Protein AF-A0A661WGD7-F1 (afdb_monomer)

Foldseek 3Di:
DLVVVLVVCVVVPDPNVPRDDDPALVVVLVCCVVPDDPPDDDDDDDDVVNVVVVSVVSVVVSD

Mean predicted aligned error: 6.88 Å

Structure (mmCIF, N/CA/C/O backbone):
data_AF-A0A661WGD7-F1
#
_entry.id   AF-A0A661WGD7-F1
#
loop_
_atom_site.group_PDB
_atom_site.id
_atom_site.type_symbol
_atom_site.label_atom_id
_atom_site.label_alt_id
_atom_site.label_comp_id
_atom_site.label_asym_id
_atom_site.label_entity_id
_atom_site.label_seq_id
_atom_site.pdbx_PDB_ins_code
_atom_site.Cartn_x
_atom_site.Cartn_y
_atom_site.Cartn_z
_atom_site.occupancy
_atom_site.B_iso_or_equiv
_atom_site.auth_seq_id
_atom_site.auth_comp_id
_atom_site.auth_asym_id
_atom_site.a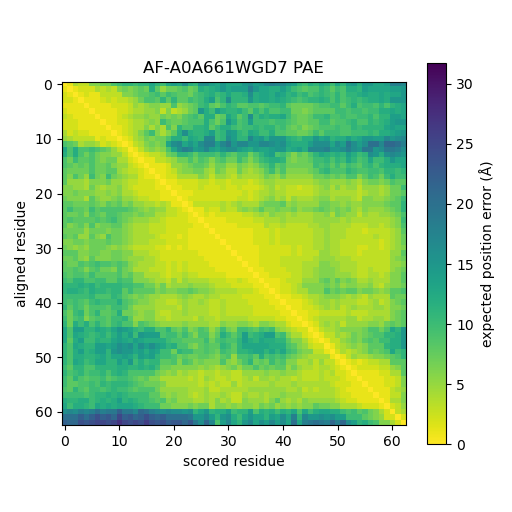uth_atom_id
_atom_site.pdbx_PDB_model_num
ATOM 1 N N . ARG A 1 1 ? 9.718 -0.949 -12.651 1.00 63.59 1 ARG A N 1
ATOM 2 C CA . ARG A 1 1 ? 8.416 -0.275 -12.931 1.00 63.59 1 ARG A CA 1
ATOM 3 C C . ARG A 1 1 ? 7.853 0.428 -11.698 1.00 63.59 1 ARG A C 1
ATOM 5 O O . ARG A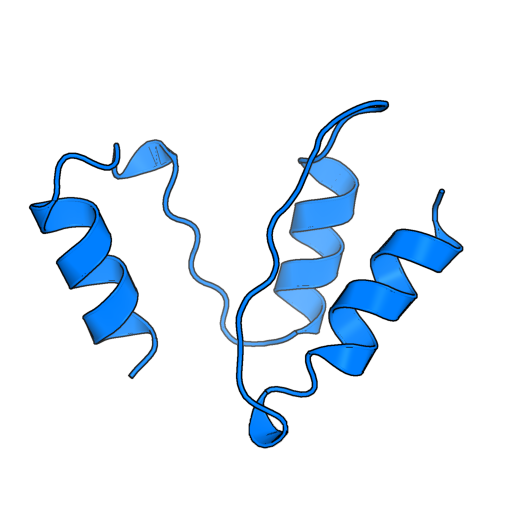 1 1 ? 7.508 1.591 -11.835 1.00 63.59 1 ARG A O 1
ATOM 12 N N . ALA A 1 2 ? 7.783 -0.222 -10.530 1.00 66.25 2 ALA A N 1
ATOM 13 C CA . ALA A 1 2 ? 7.337 0.417 -9.283 1.00 66.25 2 ALA A CA 1
ATOM 14 C C . ALA A 1 2 ? 8.128 1.699 -8.951 1.00 66.25 2 ALA A C 1
ATOM 16 O O . ALA A 1 2 ? 7.531 2.745 -8.735 1.00 66.25 2 ALA A O 1
ATOM 17 N N . GLU A 1 3 ? 9.456 1.651 -9.068 1.00 70.44 3 GLU A N 1
ATOM 18 C CA . GLU A 1 3 ? 10.349 2.799 -8.845 1.00 70.44 3 GLU A CA 1
ATOM 19 C C . GLU A 1 3 ? 10.075 3.997 -9.776 1.00 70.44 3 GLU A C 1
ATOM 21 O O . GLU A 1 3 ? 10.079 5.141 -9.336 1.00 70.44 3 GLU A O 1
ATOM 26 N N . ILE A 1 4 ? 9.736 3.749 -11.050 1.00 77.38 4 ILE A N 1
ATOM 27 C CA . ILE A 1 4 ? 9.368 4.807 -12.011 1.00 77.38 4 ILE A CA 1
ATOM 28 C C . ILE A 1 4 ? 8.058 5.488 -11.590 1.00 77.38 4 ILE A C 1
ATOM 30 O O . ILE A 1 4 ? 7.936 6.703 -11.698 1.00 77.38 4 ILE A O 1
ATOM 34 N N . ILE A 1 5 ? 7.086 4.712 -11.097 1.00 74.81 5 ILE A N 1
ATOM 35 C CA . ILE A 1 5 ? 5.795 5.232 -10.625 1.00 74.81 5 ILE A CA 1
ATOM 36 C C . ILE A 1 5 ? 5.991 6.057 -9.348 1.00 74.81 5 ILE A C 1
ATOM 38 O O . ILE A 1 5 ? 5.424 7.140 -9.240 1.00 74.81 5 ILE A O 1
ATOM 42 N N . ALA A 1 6 ? 6.812 5.574 -8.411 1.00 71.69 6 ALA A N 1
ATOM 43 C CA . ALA A 1 6 ? 7.135 6.295 -7.183 1.00 71.69 6 ALA A CA 1
ATOM 44 C C . ALA A 1 6 ? 7.845 7.624 -7.483 1.00 71.69 6 ALA A C 1
ATOM 46 O O . ALA A 1 6 ? 7.452 8.667 -6.964 1.00 71.69 6 ALA A O 1
ATOM 47 N N . ARG A 1 7 ? 8.829 7.604 -8.392 1.00 75.75 7 ARG A N 1
ATOM 48 C CA . ARG A 1 7 ? 9.537 8.809 -8.833 1.00 75.75 7 ARG A CA 1
ATOM 49 C C . ARG A 1 7 ? 8.593 9.819 -9.490 1.00 75.75 7 ARG A C 1
ATOM 51 O O . ARG A 1 7 ? 8.590 10.980 -9.098 1.00 75.75 7 ARG A O 1
ATOM 58 N N . ALA A 1 8 ? 7.735 9.370 -10.407 1.00 76.25 8 ALA A N 1
ATOM 59 C CA . ALA A 1 8 ? 6.756 10.240 -11.057 1.00 76.25 8 ALA A CA 1
ATOM 60 C C . ALA A 1 8 ? 5.749 10.847 -10.060 1.00 76.25 8 ALA A C 1
ATOM 62 O O . ALA A 1 8 ? 5.356 12.001 -10.214 1.00 76.25 8 ALA A O 1
ATOM 63 N N . ALA A 1 9 ? 5.341 10.106 -9.023 1.00 71.75 9 ALA A N 1
ATOM 64 C CA . ALA A 1 9 ? 4.475 10.635 -7.967 1.00 71.75 9 ALA A CA 1
ATOM 65 C C . ALA A 1 9 ? 5.169 11.745 -7.157 1.00 71.75 9 ALA A C 1
ATOM 67 O O . ALA A 1 9 ? 4.577 12.803 -6.946 1.00 71.75 9 ALA A O 1
ATOM 68 N N . ALA A 1 10 ? 6.435 11.544 -6.776 1.00 67.75 10 ALA A N 1
ATOM 69 C CA . ALA A 1 10 ? 7.232 12.549 -6.070 1.00 67.75 10 ALA A CA 1
ATOM 70 C C . ALA A 1 10 ? 7.431 13.829 -6.904 1.00 67.75 10 ALA A C 1
ATOM 72 O O . ALA A 1 10 ? 7.335 14.939 -6.385 1.00 67.75 10 ALA A O 1
ATOM 73 N N . GLU A 1 11 ? 7.660 13.683 -8.212 1.00 76.75 11 GLU A N 1
ATOM 74 C CA . GLU A 1 11 ? 7.813 14.802 -9.152 1.00 76.75 11 GLU A CA 1
ATOM 75 C C . GLU A 1 11 ? 6.513 15.619 -9.325 1.00 76.75 11 GLU A C 1
ATOM 77 O O . GLU A 1 11 ? 6.564 16.808 -9.635 1.00 76.75 11 GLU A O 1
ATOM 82 N N . ASN A 1 12 ? 5.341 15.025 -9.060 1.00 70.56 12 ASN A N 1
ATOM 83 C CA . ASN A 1 12 ? 4.022 15.656 -9.211 1.00 70.56 12 ASN A CA 1
ATOM 84 C C . ASN A 1 12 ? 3.456 16.271 -7.913 1.00 70.56 12 ASN A C 1
ATOM 86 O O . ASN A 1 12 ? 2.242 16.373 -7.747 1.00 70.56 12 ASN A O 1
ATOM 90 N N . ARG A 1 13 ? 4.323 16.745 -7.006 1.00 74.69 13 ARG A N 1
ATOM 91 C CA . ARG A 1 13 ? 3.964 17.389 -5.718 1.00 74.69 13 ARG A CA 1
ATOM 92 C C . ARG A 1 13 ? 3.271 16.476 -4.701 1.00 74.69 13 ARG A C 1
ATOM 94 O O . ARG A 1 13 ? 2.723 16.978 -3.719 1.00 74.69 13 ARG A O 1
ATOM 101 N N . LEU A 1 14 ? 3.304 15.157 -4.892 1.00 70.75 14 LEU A N 1
ATOM 102 C CA . LEU A 1 14 ? 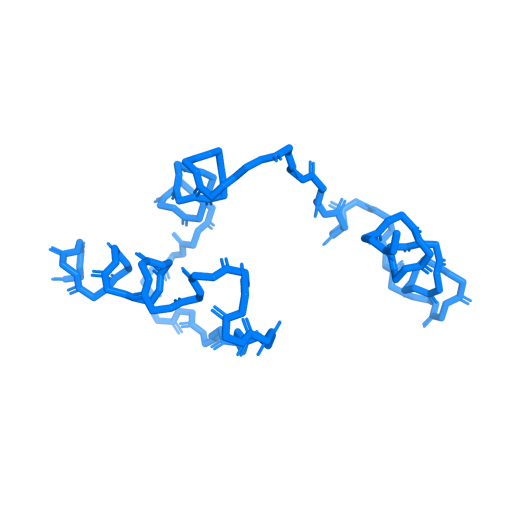2.983 14.254 -3.794 1.00 70.75 14 LEU A CA 1
ATOM 103 C C . LEU A 1 14 ? 4.130 14.339 -2.779 1.00 70.75 14 LEU A C 1
ATOM 105 O O . LEU A 1 14 ? 5.293 14.175 -3.147 1.00 70.75 14 LEU A O 1
ATOM 109 N N . ASP A 1 15 ? 3.813 14.624 -1.516 1.00 74.75 15 ASP A N 1
AT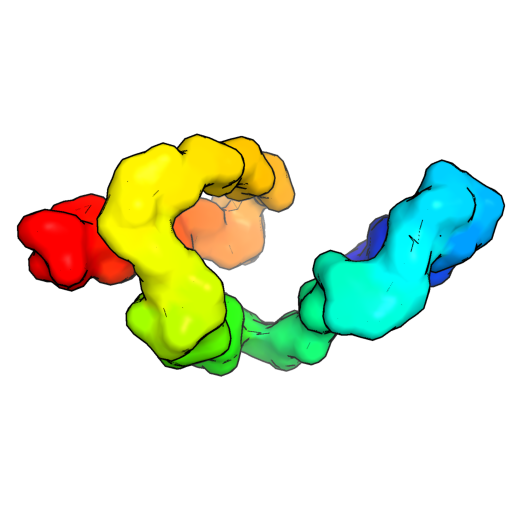OM 110 C CA . ASP A 1 15 ? 4.818 14.645 -0.451 1.00 74.75 15 ASP A CA 1
ATOM 111 C C . ASP A 1 15 ? 5.526 13.284 -0.403 1.00 74.75 15 ASP A C 1
ATOM 113 O O . ASP A 1 15 ? 4.876 12.246 -0.268 1.00 74.75 15 ASP A O 1
ATOM 117 N N . GLN A 1 16 ? 6.858 13.287 -0.515 1.00 73.31 16 GLN A N 1
ATOM 118 C CA . GLN A 1 16 ? 7.666 12.068 -0.490 1.00 73.31 16 GLN A CA 1
ATOM 119 C C . GLN A 1 16 ? 7.436 11.249 0.781 1.00 73.31 16 GLN A C 1
ATOM 121 O O . GLN A 1 16 ? 7.516 10.026 0.736 1.00 73.31 16 GLN A O 1
ATOM 126 N N . LYS A 1 17 ? 7.079 11.898 1.895 1.00 77.62 17 LYS A N 1
ATOM 127 C CA . LYS A 1 17 ? 6.752 11.218 3.156 1.00 77.62 17 LYS A CA 1
ATOM 128 C C . LYS A 1 17 ? 5.483 10.370 3.080 1.00 77.62 17 LYS A C 1
ATOM 130 O O . LYS A 1 17 ? 5.272 9.536 3.949 1.00 77.62 17 LYS A O 1
ATOM 135 N N . LYS A 1 18 ? 4.648 10.590 2.062 1.00 80.12 18 LYS A N 1
ATOM 136 C CA . LYS A 1 18 ? 3.418 9.834 1.793 1.00 80.12 18 LYS A CA 1
ATOM 137 C C . LYS A 1 18 ? 3.610 8.767 0.711 1.00 80.12 18 LYS A C 1
ATOM 139 O O . LYS A 1 18 ? 2.645 8.118 0.314 1.00 80.12 18 LYS A O 1
ATOM 144 N N . ILE A 1 19 ? 4.831 8.602 0.194 1.00 84.00 19 ILE A N 1
ATOM 145 C CA . ILE A 1 19 ? 5.164 7.585 -0.805 1.00 84.00 19 ILE A CA 1
ATOM 146 C C . ILE A 1 19 ? 5.855 6.426 -0.094 1.00 84.00 19 ILE A C 1
ATOM 148 O O . ILE A 1 19 ? 6.986 6.547 0.368 1.00 84.00 19 ILE A O 1
ATOM 152 N N . HIS A 1 20 ? 5.184 5.279 -0.067 1.00 86.50 20 HIS A N 1
ATOM 153 C CA . HIS A 1 20 ? 5.711 4.049 0.513 1.00 86.50 20 HIS A CA 1
ATOM 154 C C . HIS A 1 20 ? 5.954 3.025 -0.601 1.00 86.50 20 HIS A C 1
ATOM 156 O O . HIS A 1 20 ? 5.103 2.826 -1.471 1.00 86.50 20 HIS A O 1
ATOM 162 N N . SER A 1 21 ? 7.128 2.391 -0.600 1.00 85.38 21 SER A N 1
ATOM 163 C CA . SER A 1 21 ? 7.505 1.366 -1.577 1.00 85.38 21 SER A CA 1
ATOM 164 C C . SER A 1 21 ? 7.857 0.074 -0.857 1.00 85.38 21 SER A C 1
ATOM 166 O O . SER A 1 21 ? 8.637 0.084 0.090 1.00 85.38 21 SER A O 1
ATOM 168 N N . PHE A 1 22 ? 7.317 -1.037 -1.349 1.00 85.38 22 PHE A N 1
ATOM 169 C CA . PHE A 1 22 ? 7.435 -2.354 -0.731 1.00 85.38 22 PHE A CA 1
ATOM 170 C C . PHE A 1 22 ? 7.957 -3.370 -1.744 1.00 85.38 22 PHE A C 1
ATOM 172 O O . PHE A 1 22 ? 7.689 -3.253 -2.944 1.00 85.38 22 PHE A O 1
ATOM 179 N N . ALA A 1 23 ? 8.700 -4.369 -1.267 1.00 81.44 23 ALA A N 1
ATOM 180 C CA . ALA A 1 23 ? 9.273 -5.407 -2.121 1.00 81.44 23 ALA A CA 1
ATOM 181 C C . ALA A 1 23 ? 8.240 -6.477 -2.515 1.00 81.44 23 ALA A C 1
ATOM 183 O O . ALA A 1 23 ? 8.345 -7.069 -3.591 1.00 81.44 23 ALA A O 1
ATOM 184 N N . GLY A 1 24 ? 7.224 -6.704 -1.676 1.00 80.56 24 GLY A N 1
ATOM 185 C CA . GLY A 1 24 ? 6.199 -7.715 -1.908 1.00 80.56 24 GLY A CA 1
ATOM 186 C C . GLY A 1 24 ? 4.866 -7.406 -1.232 1.00 80.56 24 GLY A C 1
ATOM 187 O O . GLY A 1 24 ? 4.741 -6.483 -0.433 1.00 80.56 24 GLY A O 1
ATOM 188 N N . SER A 1 25 ? 3.850 -8.204 -1.565 1.00 80.00 25 SER A N 1
ATOM 189 C CA . SER A 1 25 ? 2.476 -8.016 -1.081 1.00 80.00 25 SER A CA 1
ATOM 190 C C . SER A 1 25 ? 2.327 -8.197 0.430 1.00 80.00 25 SER A C 1
ATOM 192 O O . SER A 1 25 ? 1.449 -7.582 1.016 1.00 80.00 25 SER A O 1
ATOM 194 N N . THR A 1 26 ? 3.162 -9.028 1.058 1.00 84.12 26 THR A N 1
ATOM 195 C CA . THR A 1 26 ? 3.110 -9.258 2.510 1.00 84.12 26 THR A CA 1
ATOM 196 C C . THR A 1 26 ? 3.441 -7.984 3.280 1.00 84.12 26 THR A C 1
ATOM 198 O O . THR A 1 26 ? 2.678 -7.593 4.155 1.00 84.12 26 THR A O 1
ATOM 201 N N . ASP A 1 27 ? 4.514 -7.291 2.892 1.00 86.12 27 ASP A N 1
ATOM 202 C CA . ASP A 1 27 ? 4.940 -6.051 3.551 1.00 86.12 27 ASP A CA 1
ATOM 203 C C . ASP A 1 27 ? 3.896 -4.939 3.380 1.00 86.12 27 ASP A C 1
ATOM 205 O O . ASP A 1 27 ? 3.653 -4.161 4.299 1.00 86.12 27 ASP A O 1
ATOM 209 N N . VAL A 1 28 ? 3.233 -4.899 2.215 1.00 87.31 28 VAL A N 1
ATOM 210 C CA . VAL A 1 28 ? 2.123 -3.972 1.948 1.00 87.31 28 VAL A CA 1
ATOM 211 C C . VAL A 1 28 ? 0.959 -4.227 2.901 1.00 87.31 28 VAL A C 1
ATOM 213 O O . VAL A 1 28 ? 0.423 -3.279 3.460 1.00 87.31 28 VAL A O 1
ATOM 216 N N . ILE A 1 29 ? 0.556 -5.489 3.079 1.00 86.75 29 ILE A N 1
ATOM 217 C CA . ILE A 1 29 ? -0.587 -5.846 3.932 1.00 86.75 29 ILE A CA 1
ATOM 218 C C . ILE A 1 29 ? -0.305 -5.461 5.386 1.00 86.75 29 ILE A C 1
ATOM 220 O O . ILE A 1 29 ? -1.139 -4.804 6.003 1.00 86.75 29 ILE A O 1
ATOM 224 N N . SER A 1 30 ? 0.876 -5.807 5.911 1.00 88.94 30 SER A N 1
ATOM 225 C CA . SER A 1 30 ? 1.259 -5.440 7.279 1.00 88.94 30 SER A CA 1
ATOM 226 C C . SER A 1 30 ? 1.251 -3.925 7.479 1.00 88.94 30 SER A C 1
ATOM 228 O O . SER A 1 30 ? 0.663 -3.441 8.439 1.00 88.94 30 SER A O 1
ATOM 230 N N . PHE A 1 31 ? 1.830 -3.170 6.540 1.00 89.94 31 PHE A N 1
ATOM 231 C CA . PHE A 1 31 ? 1.822 -1.712 6.609 1.00 89.94 31 PHE A CA 1
ATOM 232 C C . PHE A 1 31 ? 0.404 -1.137 6.590 1.00 89.94 31 PHE A C 1
ATOM 234 O O . PHE A 1 31 ? 0.093 -0.270 7.397 1.00 89.94 31 PHE A O 1
ATOM 241 N N . LEU A 1 32 ? -0.460 -1.599 5.681 1.00 88.38 32 LEU A N 1
ATOM 242 C CA . LEU A 1 32 ? -1.816 -1.062 5.562 1.00 88.38 32 LEU A CA 1
ATOM 243 C C . LEU A 1 32 ? -2.659 -1.339 6.812 1.00 88.38 32 LEU A C 1
ATOM 245 O O . LEU A 1 32 ? -3.402 -0.454 7.219 1.00 88.38 32 LEU A O 1
ATOM 249 N N . ASN A 1 33 ? -2.506 -2.507 7.442 1.00 86.88 33 ASN A N 1
ATOM 250 C CA . ASN A 1 33 ? -3.206 -2.837 8.688 1.00 86.88 33 ASN A CA 1
ATOM 251 C C . ASN A 1 33 ? -2.810 -1.928 9.862 1.00 86.88 33 ASN A C 1
ATOM 253 O O . ASN A 1 33 ? -3.627 -1.677 10.739 1.00 86.88 33 ASN A O 1
ATOM 257 N N . GLU A 1 34 ? -1.565 -1.452 9.901 1.00 89.50 34 GLU A N 1
ATOM 258 C CA . GLU A 1 34 ? -1.092 -0.535 10.947 1.00 89.50 34 GLU A CA 1
ATOM 259 C C . GLU A 1 34 ? -1.365 0.937 10.607 1.00 89.50 34 GLU A C 1
ATOM 261 O O . GLU A 1 34 ? -1.556 1.765 11.497 1.00 89.50 34 GLU A O 1
ATOM 266 N N . PHE A 1 35 ? -1.340 1.276 9.317 1.00 90.44 35 PHE A N 1
ATOM 267 C CA . PHE A 1 35 ? -1.407 2.653 8.839 1.00 90.44 35 PHE A CA 1
ATOM 268 C C . PHE A 1 35 ? -2.838 3.170 8.684 1.00 90.44 35 PHE A C 1
ATOM 270 O O . PHE A 1 35 ? -3.094 4.335 8.989 1.00 90.44 35 PHE A O 1
ATOM 277 N N . LEU A 1 36 ? -3.755 2.334 8.189 1.00 88.50 36 LEU A N 1
ATOM 278 C CA . LEU A 1 36 ? -5.144 2.728 7.962 1.00 88.50 36 LEU A CA 1
ATOM 279 C C . LEU A 1 36 ? -5.902 2.833 9.284 1.00 88.50 36 LEU A C 1
ATOM 281 O O . LEU A 1 36 ? -5.674 2.065 10.216 1.00 88.50 36 LEU A O 1
ATOM 285 N N . GLN A 1 37 ? -6.813 3.795 9.352 1.00 86.31 37 GLN A N 1
ATOM 286 C CA . GLN A 1 37 ? -7.717 3.982 10.478 1.00 86.31 37 GLN A CA 1
ATOM 287 C C . GLN A 1 37 ? -9.156 3.679 10.060 1.00 86.31 37 GLN A C 1
ATOM 289 O O . GLN 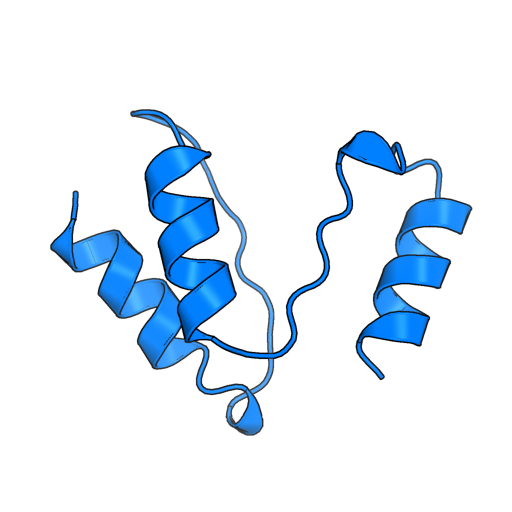A 1 37 ? -9.502 3.641 8.876 1.00 86.31 37 GLN A O 1
ATOM 294 N N . GLU A 1 38 ? -10.018 3.472 11.053 1.00 84.56 38 GLU A N 1
ATOM 295 C CA . GLU A 1 38 ? -11.445 3.282 10.813 1.00 84.56 38 GLU A CA 1
ATOM 296 C C . GLU A 1 38 ? -12.023 4.484 10.038 1.00 84.56 38 GLU A C 1
ATOM 298 O O . GLU A 1 38 ? -11.797 5.639 10.406 1.00 84.56 38 GLU A O 1
ATOM 303 N N . ASN A 1 39 ? -12.811 4.202 8.994 1.00 83.44 39 ASN A N 1
ATOM 304 C CA . ASN A 1 39 ? -13.423 5.162 8.057 1.00 83.44 39 ASN A CA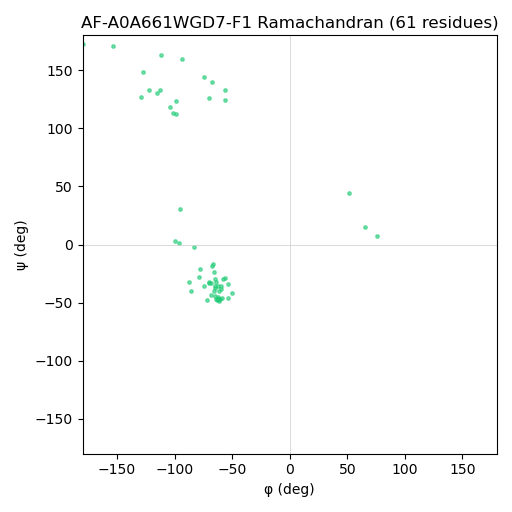 1
ATOM 305 C C . ASN A 1 39 ? -12.500 5.783 6.989 1.00 83.44 39 ASN A C 1
ATOM 307 O O . ASN A 1 39 ? -12.952 6.655 6.239 1.00 83.44 39 ASN A O 1
ATOM 311 N N . ASP A 1 40 ? -11.253 5.328 6.848 1.00 84.06 40 ASP A N 1
ATOM 312 C CA . ASP A 1 40 ? -10.416 5.734 5.715 1.00 84.06 40 ASP A CA 1
ATOM 313 C C . ASP A 1 40 ? -10.948 5.185 4.378 1.00 84.06 40 ASP A C 1
ATOM 315 O O . ASP A 1 40 ? -11.354 4.029 4.257 1.00 84.06 40 ASP A O 1
ATOM 319 N N . VAL A 1 41 ? -10.897 6.012 3.326 1.00 78.75 41 VAL A N 1
ATOM 320 C CA . VAL A 1 41 ? -11.234 5.604 1.952 1.00 78.75 41 VAL A CA 1
ATOM 321 C C . VAL A 1 41 ? -9.953 5.429 1.145 1.00 78.75 41 VAL A C 1
ATOM 323 O O . VA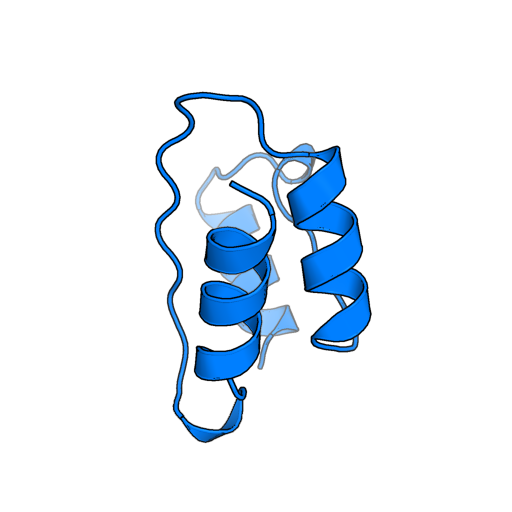L A 1 41 ? -9.211 6.385 0.912 1.00 78.75 41 VAL A O 1
ATOM 326 N N . VAL A 1 42 ? -9.717 4.207 0.665 1.00 82.44 42 VAL A N 1
ATOM 327 C CA . VAL A 1 42 ? -8.493 3.836 -0.057 1.00 82.44 42 VAL A CA 1
ATOM 328 C C . VAL A 1 42 ? -8.804 3.459 -1.505 1.00 82.44 42 VAL A C 1
ATOM 330 O O . VAL A 1 42 ? -9.653 2.614 -1.775 1.00 82.44 42 VAL A O 1
ATOM 333 N N . LEU A 1 43 ? -8.064 4.040 -2.456 1.00 80.06 43 LEU A N 1
ATOM 334 C CA . LEU A 1 43 ? -8.078 3.620 -3.860 1.00 80.06 43 LEU A CA 1
ATOM 335 C C . LEU A 1 43 ? -6.884 2.705 -4.149 1.00 80.06 43 LEU A C 1
ATOM 337 O O . LEU A 1 43 ? -5.737 3.149 -4.199 1.00 80.06 43 LEU A O 1
ATOM 341 N N . VAL A 1 44 ? -7.159 1.432 -4.415 1.00 79.06 44 VAL A N 1
ATOM 342 C CA . VAL A 1 44 ? -6.134 0.444 -4.768 1.00 79.06 44 VAL A CA 1
ATOM 343 C C . VAL A 1 44 ? -6.095 0.271 -6.293 1.00 79.06 44 VAL A C 1
ATOM 345 O O . VAL A 1 44 ? -7.109 -0.039 -6.913 1.00 79.06 44 VAL A O 1
ATOM 348 N N . LYS A 1 45 ? -4.926 0.472 -6.926 1.00 76.81 45 LYS A N 1
ATOM 349 C CA . LYS A 1 45 ? -4.761 0.368 -8.394 1.00 76.81 45 LYS A CA 1
ATOM 350 C C . LYS A 1 45 ? -3.603 -0.532 -8.812 1.00 76.81 45 LYS A C 1
ATOM 352 O O . LYS A 1 45 ? -2.461 -0.322 -8.405 1.00 76.81 45 LYS A O 1
ATOM 357 N N . GLY A 1 46 ? -3.851 -1.513 -9.678 1.00 74.19 46 GLY A N 1
ATOM 358 C CA . GLY A 1 46 ? -2.810 -2.434 -10.142 1.00 74.19 46 GLY A CA 1
ATOM 359 C C . GLY A 1 46 ? -3.297 -3.480 -11.138 1.00 74.19 46 GLY A C 1
ATOM 360 O O . GLY A 1 46 ? -4.478 -3.574 -11.451 1.00 74.19 46 GLY A O 1
ATOM 361 N N . SER A 1 47 ? -2.351 -4.232 -11.700 1.00 71.31 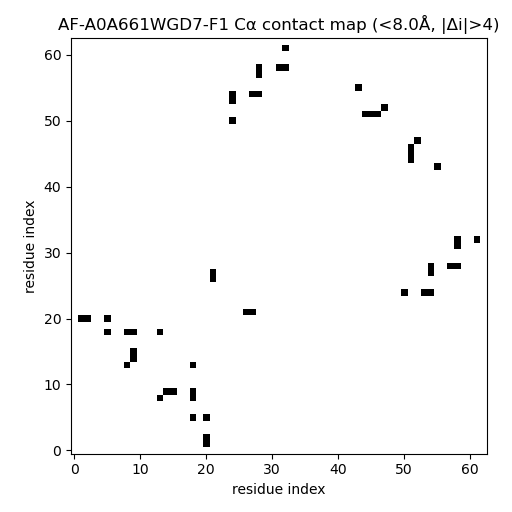47 SER A N 1
ATOM 362 C CA . SER A 1 47 ? -2.612 -5.250 -12.720 1.00 71.31 47 SER A CA 1
ATOM 363 C C . SER A 1 47 ? -2.794 -6.638 -12.099 1.00 71.31 47 SER A C 1
ATOM 365 O O . SER A 1 47 ? -2.297 -6.912 -11.007 1.00 71.31 47 SER A O 1
ATOM 367 N N . ARG A 1 48 ? -3.441 -7.556 -12.832 1.00 66.25 48 ARG A N 1
ATOM 368 C CA . ARG A 1 48 ? -3.686 -8.946 -12.387 1.00 66.25 48 ARG A CA 1
ATOM 369 C C . ARG A 1 48 ? -2.408 -9.681 -11.949 1.00 66.25 48 ARG A C 1
ATOM 371 O O . ARG A 1 48 ? -2.439 -10.460 -11.005 1.00 66.25 48 ARG A O 1
ATOM 378 N N . GLY A 1 49 ? -1.268 -9.390 -12.583 1.00 66.69 49 GLY A N 1
ATOM 379 C CA . GLY A 1 49 ? 0.032 -9.981 -12.233 1.00 66.69 49 GLY A CA 1
ATOM 380 C C . GLY A 1 49 ? 0.581 -9.554 -10.866 1.00 66.69 49 GLY A C 1
ATOM 381 O O . GLY A 1 49 ? 1.431 -10.241 -10.315 1.00 66.69 49 GLY A O 1
ATOM 382 N N . MET A 1 50 ? 0.076 -8.458 -10.296 1.00 67.75 50 MET A N 1
ATOM 383 C CA . MET A 1 50 ? 0.473 -7.953 -8.977 1.00 67.75 50 MET A CA 1
ATOM 384 C C . MET A 1 50 ? -0.269 -8.646 -7.827 1.00 67.75 50 MET A C 1
ATOM 386 O O . MET A 1 50 ? -0.017 -8.329 -6.671 1.00 67.75 50 MET A O 1
ATOM 390 N N . ARG A 1 51 ? -1.191 -9.570 -8.147 1.00 72.62 51 ARG A N 1
ATOM 391 C CA . ARG A 1 51 ? -2.033 -10.278 -7.173 1.00 72.62 51 ARG A CA 1
ATOM 392 C C . ARG A 1 51 ? -2.745 -9.318 -6.210 1.00 72.62 51 ARG A C 1
ATOM 394 O O . ARG A 1 51 ? -2.775 -9.517 -5.000 1.00 72.62 51 ARG A O 1
ATOM 401 N N . MET A 1 52 ? -3.296 -8.250 -6.788 1.00 75.25 52 MET A N 1
ATOM 402 C CA . MET A 1 52 ? -4.053 -7.208 -6.089 1.00 75.25 52 MET A CA 1
ATOM 403 C C . MET A 1 52 ? -5.269 -7.757 -5.337 1.00 75.25 52 MET A C 1
ATOM 405 O O . MET A 1 52 ? -5.625 -7.230 -4.289 1.00 75.25 52 MET A O 1
ATOM 409 N N . ASP A 1 53 ? -5.843 -8.844 -5.850 1.00 76.94 53 ASP A N 1
ATOM 410 C CA . ASP A 1 53 ? -6.881 -9.646 -5.207 1.00 76.94 53 ASP A CA 1
ATOM 411 C C . ASP A 1 53 ? -6.508 -10.022 -3.767 1.00 76.94 53 ASP A C 1
ATOM 413 O O . ASP A 1 53 ? -7.335 -9.905 -2.870 1.00 76.94 53 ASP A O 1
ATOM 417 N N . LYS A 1 54 ? -5.246 -10.391 -3.518 1.00 79.94 54 LYS A N 1
ATOM 418 C CA . LYS A 1 54 ? -4.784 -10.747 -2.170 1.00 79.94 54 LYS A CA 1
ATOM 419 C C . LYS A 1 54 ? -4.698 -9.558 -1.219 1.00 79.94 54 LYS A C 1
ATOM 421 O O . LYS A 1 54 ? -4.898 -9.742 -0.026 1.00 79.94 54 LYS A O 1
ATOM 426 N N . ILE A 1 55 ? -4.362 -8.374 -1.731 1.00 80.50 55 ILE A N 1
ATOM 427 C CA . ILE A 1 55 ? -4.241 -7.166 -0.907 1.00 80.50 55 ILE A CA 1
ATOM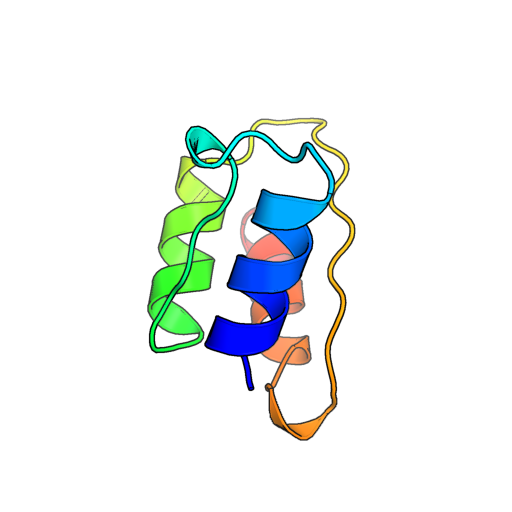 428 C C . ILE A 1 55 ? -5.636 -6.712 -0.483 1.00 80.50 55 ILE A C 1
ATOM 430 O O . ILE A 1 55 ? -5.857 -6.500 0.699 1.00 80.50 55 ILE A O 1
ATOM 434 N N . VAL A 1 56 ? -6.586 -6.636 -1.421 1.00 82.06 56 VAL A N 1
ATOM 435 C CA . VAL A 1 56 ? -7.975 -6.252 -1.113 1.00 82.06 56 VAL A CA 1
ATOM 436 C C . VAL A 1 56 ? -8.608 -7.246 -0.138 1.00 82.06 56 VAL A C 1
ATOM 438 O O . VAL A 1 56 ? -9.112 -6.828 0.898 1.00 82.06 56 VAL A O 1
ATOM 441 N N . ALA A 1 57 ? -8.484 -8.552 -0.401 1.00 83.12 57 ALA A N 1
ATOM 442 C CA . ALA A 1 57 ? -9.030 -9.578 0.485 1.00 83.12 57 ALA A CA 1
ATOM 443 C C . ALA A 1 57 ? -8.448 -9.510 1.909 1.00 83.12 57 ALA A C 1
ATOM 445 O O . ALA A 1 57 ? -9.156 -9.767 2.875 1.00 83.12 57 ALA A O 1
ATOM 446 N N . ALA A 1 58 ? -7.166 -9.159 2.062 1.00 80.44 58 ALA A N 1
ATOM 447 C CA . ALA A 1 58 ? -6.557 -9.019 3.382 1.00 80.44 58 ALA A CA 1
ATOM 448 C C . ALA A 1 58 ? -7.116 -7.826 4.175 1.00 80.44 58 ALA A C 1
ATOM 450 O O . ALA A 1 58 ? -7.228 -7.926 5.393 1.00 80.44 58 ALA A O 1
ATOM 451 N N . LEU A 1 59 ? -7.486 -6.735 3.497 1.00 79.62 59 LEU A N 1
ATOM 452 C CA . LEU A 1 59 ? -8.097 -5.566 4.138 1.00 79.62 59 LEU A CA 1
ATOM 453 C C . LEU A 1 59 ? -9.558 -5.831 4.528 1.00 79.62 59 LEU A C 1
ATOM 455 O O . LEU A 1 59 ? -9.994 -5.398 5.587 1.00 79.62 59 LEU A O 1
ATOM 459 N N . GLU A 1 60 ? -10.300 -6.590 3.718 1.00 78.00 60 GLU A N 1
ATOM 460 C CA . GLU A 1 60 ? -11.699 -6.945 4.006 1.00 78.00 60 GLU A CA 1
ATOM 461 C C . GLU A 1 60 ? -11.844 -7.931 5.178 1.00 78.00 60 GLU A C 1
ATOM 463 O O . GLU A 1 60 ? -12.829 -7.878 5.904 1.00 78.00 60 GLU A O 1
ATOM 468 N N . VAL A 1 61 ? -10.875 -8.833 5.382 1.00 64.62 61 VAL A N 1
ATOM 469 C CA . VAL A 1 61 ? -10.923 -9.854 6.452 1.00 64.62 61 VAL A CA 1
ATOM 470 C C . VAL A 1 61 ? -10.569 -9.283 7.835 1.00 64.62 61 VAL A C 1
ATOM 472 O O . VAL A 1 61 ? -10.923 -9.885 8.846 1.00 64.62 61 VAL A O 1
ATOM 475 N N . GLY A 1 62 ? -9.868 -8.147 7.889 1.00 56.25 62 GLY A N 1
ATOM 476 C CA . GLY A 1 62 ? -9.499 -7.458 9.132 1.00 56.25 62 GLY A CA 1
ATOM 477 C C . GLY A 1 62 ? -10.437 -6.319 9.552 1.00 56.25 62 GLY A C 1
ATOM 478 O O . GLY A 1 62 ? -10.133 -5.663 10.545 1.00 56.25 62 GLY A O 1
ATOM 479 N N . SER A 1 63 ? -11.511 -6.069 8.789 1.00 51.69 63 SER A N 1
ATOM 480 C CA . SER A 1 63 ? -12.515 -5.016 9.033 1.00 51.69 63 SER A CA 1
ATOM 481 C C . SER A 1 63 ? -13.631 -5.461 9.978 1.00 51.69 63 SER A C 1
ATOM 483 O O . SER A 1 63 ? -13.998 -6.658 9.938 1.00 51.69 63 SER A O 1
#

Radius of gyration: 12.49 Å; Cα contacts (8 Å, |Δi|>4): 27; chains: 1; bounding box: 24×28×24 Å

pLDDT: mean 77.89, std 8.16, range [51.69, 90.44]

Sequence (63 aa):
RAEIIARAAAENRLDQKKIHSFAGSTDVISFLNEFLQENDVVLVKGSRGMRMDKIVAALEVGS

Secondary structure (DSSP, 8-state):
-HHHHHHHHHHTT--GGG----SSHHHHHHHHHHH--TT--------GGGTHHHHHHHHHHT-

Solvent-accessible surface area (backbone atoms only — not comparable to full-atom values): 4241 Å² total; per-residue (Å²): 110,69,66,58,54,54,51,53,43,44,74,69,74,43,59,63,93,79,63,84,86,69,96,49,71,66,60,47,48,58,49,47,69,72,68,60,57,95,90,67,85,83,89,86,84,83,54,82,91,70,48,50,68,59,52,55,52,55,57,63,74,75,104